Protein AF-A0A257X1R2-F1 (afdb_monomer_lite)

Sequence (42 aa):
LLPEQTLYAVCRADGARLAVMVDRDTAIAAALAHELAPVSVH

Foldseek 3Di:
DPPPQKWKFFAAPVRHTDDIDSDDVVSQVVNVVVVGDGIDID

Radius of gyration: 9.95 Å; chains: 1; bounding box: 20×12×29 Å

Secondary structure (DSSP, 8-state):
--TT---EEEE-TTS-EEEEES-HHHHHHHHHHTTPPP-EE-

pLDDT: mean 72.21, std 8.85, range [53.97, 82.81]

Structure (mmCIF, N/CA/C/O backbone):
data_AF-A0A257X1R2-F1
#
_entry.id   AF-A0A257X1R2-F1
#
loop_
_atom_site.group_PDB
_atom_site.id
_atom_site.type_symbol
_atom_site.label_atom_id
_atom_site.label_alt_id
_atom_site.label_comp_id
_atom_site.label_asym_id
_atom_site.label_entity_id
_atom_site.label_seq_id
_atom_site.pdbx_PDB_ins_code
_atom_site.Cartn_x
_atom_site.Cartn_y
_atom_site.Cartn_z
_atom_site.occupancy
_atom_site.B_iso_or_equiv
_atom_site.auth_seq_id
_atom_site.auth_comp_id
_atom_site.auth_asym_id
_atom_site.auth_atom_id
_atom_site.pdbx_PDB_model_num
ATOM 1 N N . LEU A 1 1 ? -9.031 -6.188 15.222 1.00 56.31 1 LEU A N 1
ATOM 2 C CA . LEU A 1 1 ? -8.240 -4.957 15.024 1.00 56.31 1 LEU A CA 1
ATOM 3 C C . LEU A 1 1 ? -8.821 -3.879 15.919 1.00 56.31 1 LEU A C 1
ATOM 5 O O . LEU A 1 1 ? -10.039 -3.760 15.970 1.00 56.31 1 LEU A O 1
ATOM 9 N N . LEU A 1 2 ? -7.971 -3.155 16.643 1.00 66.69 2 LEU A N 1
ATOM 10 C CA . LEU A 1 2 ? -8.380 -1.942 17.349 1.00 66.69 2 LEU A CA 1
ATOM 11 C C . LEU A 1 2 ? -8.632 -0.850 16.292 1.00 66.69 2 LEU A C 1
ATOM 13 O O . LEU A 1 2 ? -7.847 -0.761 15.348 1.00 66.69 2 LEU A O 1
ATOM 17 N N . PRO A 1 3 ? -9.701 -0.047 16.405 1.00 67.00 3 PRO A N 1
ATOM 18 C CA . PRO A 1 3 ? -10.050 0.966 15.403 1.00 67.00 3 PRO A CA 1
ATOM 19 C C . PRO A 1 3 ? -9.022 2.107 15.275 1.00 67.00 3 PRO A C 1
ATOM 21 O O . PRO A 1 3 ? -9.082 2.860 14.314 1.00 67.00 3 PRO A O 1
ATOM 24 N N . GLU A 1 4 ? -8.071 2.213 16.206 1.00 71.31 4 GLU A N 1
ATOM 25 C CA . GLU A 1 4 ? -7.012 3.236 16.237 1.00 71.31 4 GLU A CA 1
ATOM 26 C C . GLU A 1 4 ? -5.663 2.733 15.690 1.00 71.31 4 GLU A C 1
ATOM 28 O O . GLU A 1 4 ? -4.628 3.373 15.856 1.00 71.31 4 GLU A O 1
ATOM 33 N N . GLN A 1 5 ? -5.638 1.549 15.078 1.00 73.44 5 GLN A N 1
ATOM 34 C CA . GLN A 1 5 ? -4.420 1.003 14.494 1.00 73.44 5 GLN A CA 1
ATOM 35 C C . GLN A 1 5 ? -4.082 1.719 13.183 1.00 73.44 5 GLN A C 1
ATOM 37 O O . GLN A 1 5 ? -4.883 1.703 12.254 1.00 73.44 5 GLN A O 1
ATOM 42 N N . THR A 1 6 ? -2.867 2.265 13.081 1.00 78.56 6 THR A N 1
ATOM 43 C CA . THR A 1 6 ? -2.326 2.780 11.817 1.00 78.56 6 THR A CA 1
ATOM 44 C C . THR A 1 6 ? -2.246 1.661 10.785 1.00 78.56 6 THR A C 1
ATOM 46 O O . THR A 1 6 ? -1.651 0.610 11.042 1.00 78.56 6 THR A O 1
ATOM 49 N N . LEU A 1 7 ? -2.829 1.895 9.610 1.00 80.62 7 LEU A N 1
ATOM 50 C CA . LEU A 1 7 ? -2.834 0.942 8.508 1.00 80.62 7 LEU A CA 1
ATOM 51 C C . LEU A 1 7 ? -2.091 1.514 7.302 1.00 80.62 7 LEU A C 1
ATOM 53 O O . LEU A 1 7 ? -2.262 2.666 6.908 1.00 80.62 7 LEU A O 1
ATOM 57 N N . TYR A 1 8 ? -1.284 0.666 6.677 1.00 78.75 8 TYR A N 1
ATOM 58 C CA . TYR A 1 8 ? -0.498 0.992 5.497 1.00 78.75 8 TYR A CA 1
ATOM 59 C C . TYR A 1 8 ? -1.079 0.275 4.284 1.00 78.75 8 TYR A C 1
ATOM 61 O O . TYR A 1 8 ? -1.104 -0.956 4.228 1.00 78.75 8 TYR A O 1
ATOM 69 N N . ALA A 1 9 ? -1.554 1.044 3.304 1.00 80.44 9 ALA A N 1
ATOM 70 C CA . ALA A 1 9 ? -2.075 0.502 2.057 1.00 80.44 9 ALA A CA 1
ATOM 71 C C . ALA A 1 9 ? -0.989 0.481 0.977 1.00 80.44 9 ALA A C 1
ATOM 73 O O . ALA A 1 9 ? -0.402 1.515 0.656 1.00 80.44 9 ALA A O 1
ATOM 74 N N . VAL A 1 10 ? -0.763 -0.690 0.385 1.00 77.88 10 VAL A N 1
ATOM 75 C CA . VAL A 1 10 ? 0.101 -0.854 -0.788 1.00 77.88 10 VAL A CA 1
ATOM 76 C C . VAL A 1 10 ? -0.777 -0.782 -2.036 1.00 77.88 10 VAL A C 1
ATOM 78 O O . VAL A 1 10 ? -1.681 -1.605 -2.209 1.00 77.88 10 VAL A O 1
ATOM 81 N N . CYS A 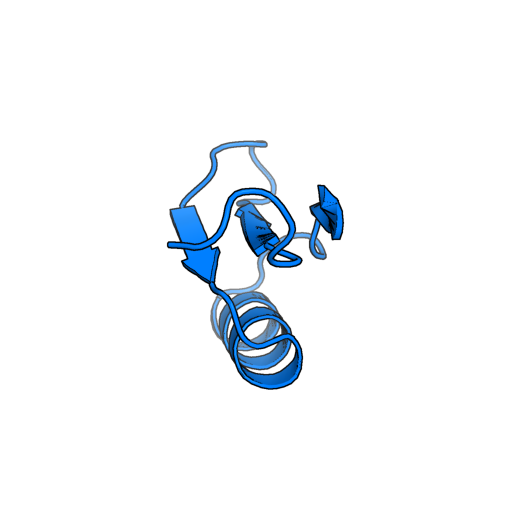1 11 ? -0.529 0.205 -2.897 1.00 78.69 11 CYS A N 1
ATOM 82 C CA . CYS A 1 11 ? -1.315 0.464 -4.104 1.00 78.69 11 CYS A CA 1
ATOM 83 C C . CYS A 1 11 ? -0.455 0.299 -5.356 1.00 78.69 11 CYS A C 1
ATOM 85 O O . CYS A 1 11 ? 0.697 0.721 -5.374 1.00 78.69 11 CYS A O 1
ATOM 87 N N . ARG A 1 12 ? -1.015 -0.270 -6.430 1.00 69.50 12 ARG A N 1
ATOM 88 C CA . ARG A 1 12 ? -0.365 -0.238 -7.747 1.00 69.50 12 ARG A CA 1
ATOM 89 C C . ARG A 1 12 ? -0.277 1.181 -8.286 1.00 69.50 12 ARG A C 1
ATOM 91 O O . ARG A 1 12 ? -1.059 2.044 -7.902 1.00 69.50 12 ARG A O 1
ATOM 98 N N . ALA A 1 13 ? 0.627 1.380 -9.245 1.00 70.62 13 ALA A N 1
ATOM 99 C CA . ALA A 1 13 ? 0.694 2.605 -10.042 1.00 70.62 13 ALA A CA 1
ATOM 100 C C . ALA A 1 13 ? -0.650 2.952 -10.723 1.00 70.62 13 ALA A C 1
ATOM 102 O O . ALA A 1 13 ? -0.938 4.119 -10.950 1.00 70.62 13 ALA A O 1
ATOM 103 N N . ASP A 1 14 ? -1.494 1.945 -10.966 1.00 68.19 14 ASP A N 1
ATOM 104 C CA . ASP A 1 14 ? -2.860 2.071 -11.495 1.00 68.19 14 ASP A CA 1
ATOM 105 C C . ASP A 1 14 ? -3.895 2.559 -10.450 1.00 68.19 14 ASP A C 1
ATOM 107 O O . ASP A 1 14 ? -5.073 2.719 -10.742 1.00 68.19 14 ASP A O 1
ATOM 111 N N . GLY A 1 15 ? -3.487 2.768 -9.193 1.00 69.06 15 GLY A N 1
ATOM 112 C CA . GLY A 1 15 ? -4.363 3.194 -8.094 1.00 69.06 15 GLY A CA 1
ATOM 113 C C . GLY A 1 15 ? -5.109 2.055 -7.388 1.00 69.06 15 GLY A C 1
ATOM 114 O O . GLY A 1 15 ? -5.711 2.270 -6.336 1.00 69.06 15 GLY A O 1
ATOM 115 N N . ALA A 1 16 ? -5.035 0.824 -7.903 1.00 75.88 16 ALA A N 1
ATOM 116 C CA . ALA A 1 16 ? -5.647 -0.342 -7.270 1.00 75.88 16 ALA A CA 1
ATOM 117 C C . ALA A 1 16 ? -4.934 -0.735 -5.960 1.00 75.88 16 ALA A C 1
ATOM 119 O O . ALA A 1 16 ? -3.717 -0.944 -5.937 1.00 75.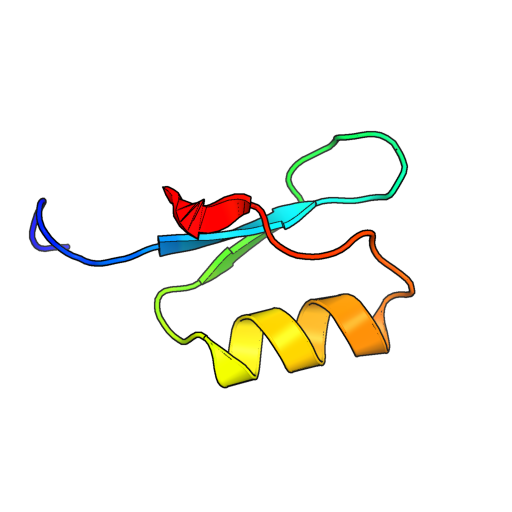88 16 ALA A O 1
ATOM 120 N N . ARG A 1 17 ? -5.698 -0.893 -4.870 1.00 74.56 17 ARG A N 1
ATOM 121 C CA . ARG A 1 17 ? -5.209 -1.366 -3.562 1.00 74.56 17 ARG A CA 1
ATOM 122 C C . ARG A 1 17 ? -4.925 -2.869 -3.617 1.00 74.56 17 ARG A C 1
ATOM 124 O O . ARG A 1 17 ? -5.829 -3.649 -3.894 1.00 74.56 17 ARG A O 1
ATOM 131 N N . LEU A 1 18 ? -3.693 -3.271 -3.315 1.00 75.94 18 LEU A N 1
ATOM 132 C CA . LEU A 1 18 ? -3.268 -4.676 -3.322 1.00 75.94 18 LEU A CA 1
ATOM 133 C C . LEU A 1 18 ? -3.263 -5.309 -1.935 1.00 75.94 18 LEU A C 1
ATOM 135 O O . LEU A 1 18 ? -3.627 -6.472 -1.793 1.00 75.94 18 LEU A O 1
ATOM 139 N N . ALA A 1 19 ? -2.832 -4.561 -0.922 1.00 77.44 19 ALA A N 1
ATOM 140 C CA . ALA A 1 19 ? -2.712 -5.073 0.436 1.00 77.44 19 ALA A CA 1
ATOM 141 C C . ALA A 1 19 ? -2.893 -3.959 1.466 1.00 77.44 19 ALA A C 1
ATOM 143 O O . ALA A 1 19 ? -2.610 -2.790 1.197 1.00 77.44 19 ALA A O 1
ATOM 144 N N . VAL A 1 20 ? -3.346 -4.345 2.657 1.00 79.50 20 VAL A N 1
ATOM 145 C CA . VAL A 1 20 ? -3.375 -3.492 3.846 1.00 79.50 20 VAL A CA 1
ATOM 146 C C . VAL A 1 20 ? -2.571 -4.194 4.927 1.00 79.50 20 VAL A C 1
ATOM 148 O O . VAL A 1 20 ? -2.853 -5.339 5.269 1.00 79.50 20 VAL A O 1
ATOM 151 N N . MET A 1 21 ? -1.550 -3.510 5.421 1.00 80.81 21 MET A N 1
ATOM 152 C CA . MET A 1 21 ? -0.586 -4.018 6.389 1.00 80.81 21 MET A CA 1
ATOM 153 C C . MET A 1 21 ? -0.650 -3.151 7.647 1.00 80.81 21 MET A C 1
ATOM 155 O O . MET A 1 21 ? -0.938 -1.960 7.571 1.00 80.81 21 MET A O 1
ATOM 159 N N . VAL A 1 22 ? -0.365 -3.738 8.805 1.00 80.94 22 VAL A N 1
ATOM 160 C CA . VAL A 1 22 ? -0.279 -3.009 10.086 1.00 80.94 22 VAL A CA 1
ATOM 161 C C . VAL A 1 22 ? 1.144 -2.543 10.405 1.00 80.94 22 VAL A C 1
ATOM 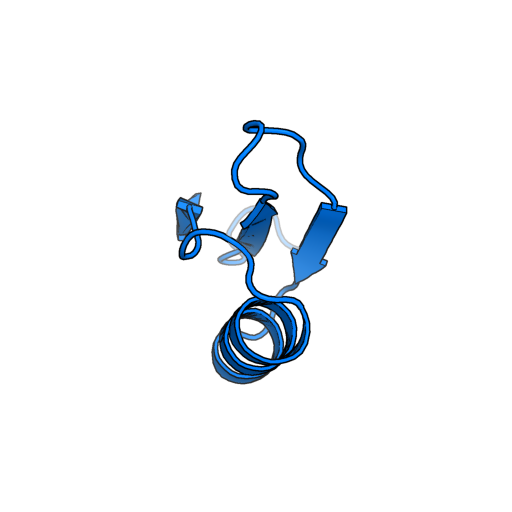163 O O . VAL A 1 22 ? 1.346 -1.743 11.311 1.00 80.94 22 VAL A O 1
ATOM 166 N N . ASP A 1 23 ? 2.128 -3.054 9.662 1.00 82.44 23 ASP A N 1
ATOM 167 C CA . ASP A 1 23 ? 3.549 -2.782 9.845 1.00 82.44 23 ASP A CA 1
ATOM 168 C C . ASP A 1 23 ? 4.097 -1.953 8.678 1.00 82.44 23 ASP A C 1
ATOM 170 O O . ASP A 1 23 ? 3.911 -2.297 7.504 1.00 82.44 23 ASP A O 1
ATOM 174 N N . ARG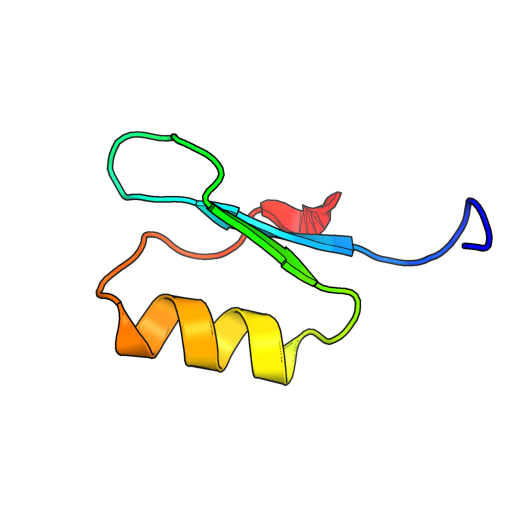 A 1 24 ? 4.761 -0.843 9.012 1.00 80.12 24 ARG A N 1
ATOM 175 C CA . ARG A 1 24 ? 5.236 0.146 8.040 1.00 80.12 24 ARG A CA 1
ATOM 176 C C . ARG A 1 24 ? 6.367 -0.398 7.178 1.00 80.12 24 ARG A C 1
ATOM 178 O O . ARG A 1 24 ? 6.330 -0.244 5.960 1.00 80.12 24 ARG A O 1
ATOM 185 N N . ASP A 1 25 ? 7.374 -0.996 7.802 1.00 82.81 25 ASP A N 1
ATOM 186 C CA . ASP A 1 25 ? 8.564 -1.494 7.115 1.00 82.81 25 ASP A CA 1
ATOM 187 C C . ASP A 1 25 ? 8.210 -2.642 6.167 1.00 82.81 25 ASP A C 1
ATOM 189 O O . ASP A 1 25 ? 8.655 -2.656 5.019 1.00 82.81 25 ASP A O 1
ATOM 193 N N . THR A 1 26 ? 7.296 -3.523 6.581 1.00 79.94 26 THR A N 1
ATOM 194 C CA . THR A 1 26 ? 6.737 -4.580 5.729 1.00 79.94 26 THR A CA 1
ATOM 195 C C . THR A 1 26 ? 5.964 -4.000 4.542 1.00 79.94 26 THR A C 1
ATOM 197 O O . THR A 1 26 ? 6.125 -4.467 3.413 1.00 79.94 26 THR A O 1
ATOM 200 N N . ALA A 1 27 ? 5.152 -2.958 4.754 1.00 81.19 27 ALA A N 1
ATOM 201 C CA . ALA A 1 27 ? 4.426 -2.298 3.668 1.00 81.19 27 ALA A CA 1
ATOM 202 C C . ALA A 1 27 ? 5.371 -1.628 2.655 1.00 81.19 27 ALA A C 1
ATOM 204 O O . ALA A 1 27 ? 5.136 -1.702 1.448 1.00 81.19 27 ALA A O 1
ATOM 205 N N . ILE A 1 28 ? 6.453 -1.006 3.132 1.00 77.94 28 ILE A N 1
ATOM 206 C CA . ILE A 1 28 ? 7.472 -0.372 2.285 1.00 77.94 28 ILE A CA 1
ATOM 207 C C . ILE A 1 28 ? 8.261 -1.424 1.503 1.00 77.94 28 ILE A C 1
ATOM 209 O O . ILE A 1 28 ? 8.425 -1.276 0.293 1.00 77.94 28 ILE A O 1
ATOM 213 N N . ALA A 1 29 ? 8.699 -2.503 2.152 1.00 82.69 29 ALA A N 1
ATOM 214 C CA . ALA A 1 29 ? 9.400 -3.600 1.490 1.00 82.69 29 ALA A CA 1
ATOM 215 C C . ALA A 1 29 ? 8.531 -4.249 0.399 1.00 82.69 29 ALA A C 1
ATOM 217 O O . ALA A 1 29 ? 9.015 -4.496 -0.703 1.00 82.69 29 ALA A O 1
ATOM 218 N N . ALA A 1 30 ? 7.237 -4.454 0.668 1.00 75.62 30 ALA A N 1
ATOM 219 C CA . ALA A 1 30 ? 6.289 -4.977 -0.312 1.00 75.62 30 ALA A CA 1
ATOM 220 C C . ALA A 1 30 ? 6.061 -4.010 -1.487 1.00 75.62 30 ALA A C 1
ATOM 222 O O . ALA A 1 30 ? 5.999 -4.446 -2.634 1.00 75.62 30 ALA A O 1
ATOM 223 N N . ALA A 1 31 ? 5.966 -2.701 -1.235 1.00 76.06 31 ALA A N 1
ATOM 224 C CA . ALA A 1 31 ? 5.825 -1.709 -2.301 1.00 76.06 31 ALA A CA 1
ATOM 225 C C . ALA A 1 31 ? 7.069 -1.659 -3.207 1.00 76.06 31 ALA A C 1
ATOM 227 O O . ALA A 1 31 ? 6.939 -1.671 -4.432 1.00 76.06 31 ALA A O 1
ATOM 228 N N . LEU A 1 32 ? 8.266 -1.675 -2.609 1.00 75.44 32 LEU A N 1
ATOM 229 C CA . LEU A 1 32 ? 9.543 -1.673 -3.329 1.00 75.44 32 LEU A CA 1
ATOM 230 C C . LEU A 1 32 ? 9.760 -2.959 -4.136 1.00 75.44 32 LEU A C 1
ATOM 232 O O . LEU A 1 32 ? 10.181 -2.889 -5.287 1.00 75.44 32 LEU A O 1
ATOM 236 N N . ALA A 1 33 ? 9.443 -4.124 -3.564 1.00 77.50 33 ALA A N 1
ATOM 237 C CA . ALA A 1 33 ? 9.622 -5.420 -4.222 1.00 77.50 33 ALA A CA 1
ATOM 238 C C . ALA A 1 33 ? 8.734 -5.611 -5.464 1.00 77.50 33 ALA A C 1
ATOM 240 O O . ALA A 1 33 ? 9.030 -6.456 -6.306 1.00 77.50 33 ALA A O 1
ATOM 241 N N . HIS A 1 34 ? 7.645 -4.849 -5.580 1.00 66.00 34 HIS A N 1
ATOM 242 C CA . HIS A 1 34 ? 6.656 -4.999 -6.645 1.00 66.00 34 HIS A CA 1
ATOM 243 C C . HIS A 1 34 ? 6.570 -3.783 -7.592 1.00 66.00 34 HIS A C 1
ATOM 245 O O . HIS A 1 34 ? 5.619 -3.710 -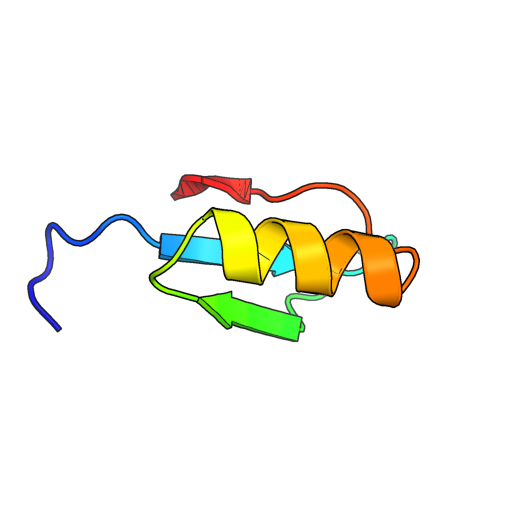8.368 1.00 66.00 34 HIS A O 1
ATOM 251 N N . GLU A 1 35 ? 7.530 -2.847 -7.535 1.00 61.56 35 GLU A N 1
ATOM 252 C CA . GLU A 1 35 ? 7.554 -1.597 -8.328 1.00 61.56 35 GLU A CA 1
ATOM 253 C C . GLU A 1 35 ? 6.258 -0.767 -8.213 1.00 61.56 35 GLU 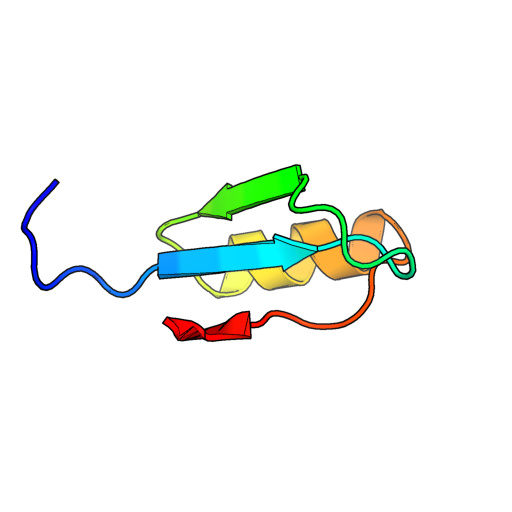A C 1
ATOM 255 O O . GLU A 1 35 ? 5.748 -0.189 -9.174 1.00 61.56 35 GLU A O 1
ATOM 260 N N . LEU A 1 36 ? 5.679 -0.738 -7.014 1.00 61.81 36 LEU A N 1
ATOM 261 C CA . LEU A 1 36 ? 4.391 -0.108 -6.745 1.00 61.81 36 LEU A CA 1
ATOM 262 C C . LEU A 1 36 ? 4.577 1.330 -6.246 1.00 61.81 36 LEU A C 1
ATOM 264 O O . LEU A 1 36 ? 5.552 1.637 -5.560 1.00 61.81 36 LEU A O 1
ATOM 268 N N . ALA A 1 37 ? 3.634 2.223 -6.569 1.00 56.19 37 ALA A N 1
ATOM 269 C CA . ALA A 1 37 ? 3.695 3.617 -6.128 1.00 56.19 37 ALA A CA 1
ATOM 270 C C . ALA A 1 37 ? 3.588 3.719 -4.587 1.00 56.19 37 ALA A C 1
ATOM 272 O O . ALA A 1 37 ? 2.885 2.909 -3.971 1.00 56.19 37 ALA A O 1
ATOM 273 N N . PRO A 1 38 ? 4.270 4.684 -3.933 1.00 56.25 38 PRO A N 1
ATOM 274 C CA . PRO A 1 38 ? 4.443 4.651 -2.485 1.00 56.25 38 PRO A CA 1
ATOM 275 C C . PRO A 1 38 ? 3.134 4.850 -1.707 1.00 56.25 38 PRO A C 1
ATOM 277 O O . PRO A 1 38 ? 2.263 5.628 -2.087 1.00 56.25 38 PRO A O 1
ATOM 280 N N . VAL A 1 39 ? 3.075 4.124 -0.588 1.00 53.97 39 VAL A N 1
ATOM 281 C CA . VAL A 1 39 ? 2.061 4.016 0.477 1.00 53.97 39 VAL A CA 1
ATOM 282 C C . VAL A 1 39 ? 1.151 5.234 0.699 1.00 53.97 39 VAL A C 1
ATOM 284 O O . VAL A 1 39 ? 1.617 6.340 0.967 1.00 53.97 39 VAL A O 1
ATOM 287 N N . SER A 1 40 ? -0.162 4.983 0.746 1.00 58.00 40 SER A N 1
ATOM 288 C CA . SER A 1 40 ? -1.141 5.903 1.338 1.00 58.00 40 SER A CA 1
ATOM 289 C C . SER A 1 40 ? -1.342 5.530 2.812 1.00 58.00 40 SER A C 1
ATOM 291 O O . SER A 1 40 ? -1.665 4.378 3.118 1.00 58.00 40 SER A O 1
ATOM 293 N N . VAL A 1 41 ? -1.107 6.481 3.719 1.00 54.34 41 VAL A N 1
ATOM 294 C CA . VAL A 1 41 ? -1.380 6.345 5.161 1.00 54.34 41 VAL A CA 1
ATOM 295 C C . VAL A 1 41 ? -2.831 6.744 5.425 1.00 54.34 41 VAL A C 1
ATOM 297 O O . VAL A 1 41 ? -3.281 7.758 4.890 1.00 54.34 41 VAL A O 1
ATOM 300 N N . HIS A 1 42 ? -3.585 5.922 6.153 1.00 60.78 42 HIS A N 1
ATOM 301 C CA . HIS A 1 42 ? -4.961 6.204 6.583 1.00 60.78 42 HIS A CA 1
ATOM 302 C C . HIS A 1 42 ? -5.084 5.957 8.083 1.00 60.78 42 HIS A C 1
ATOM 304 O O . HIS A 1 42 ? -4.410 5.019 8.574 1.00 60.78 42 HIS A O 1
#